Protein AF-X1KWV2-F1 (afdb_monomer_lite)

Organism: NCBI:txid412755

Secondary structure (DSSP, 8-state):
--S-SS-----SSTT--SS-HHHHHHHHHHHTT--HHHHHHHHHHHHS-GGG-B-HHHHHTSSS--B-SSTT-GGG-HHHHHHHHHHHHHHHHHHHHHHHHHHHTTT-

Foldseek 3Di:
DQLPLDPDDDDPPVPPLVPDPVNVVVVVCVVVVPPPVNVVSLVVLLPDDQLSNWDPCCSVPVDVTDTDPPSNPLVPDPVNVVVVVVVVVVVVVVVVVVVVVVVVVVVD

Sequence (108 aa):
MKMGLVDYRLCTQNYDCLTCEFDQMMQEKMAAGKTPELNQALERFKELPGSQRLCRYAFKGDVSYRVCTRLFQCATCEFAQMMEDAVQQKLANRLGSIRVLGLVNKLT

pLDDT: mean 85.63, std 11.64, range [46.47, 96.88]

Structure (mmCIF, N/CA/C/O backbone):
data_AF-X1KWV2-F1
#
_entry.id   AF-X1KWV2-F1
#
loop_
_atom_site.group_PDB
_atom_site.id
_atom_site.type_symbol
_atom_site.label_atom_id
_atom_site.label_alt_id
_atom_site.label_comp_id
_atom_site.label_asym_id
_atom_site.label_entity_id
_atom_site.label_seq_id
_atom_site.pdbx_PDB_ins_code
_atom_site.Cartn_x
_atom_site.Cartn_y
_atom_site.Cartn_z
_atom_site.occupancy
_atom_site.B_iso_or_equiv
_atom_site.auth_seq_id
_atom_site.auth_comp_id
_atom_site.auth_asym_id
_atom_site.auth_atom_id
_atom_site.pdbx_PDB_model_num
ATOM 1 N N . MET A 1 1 ? -11.693 0.923 -2.215 1.00 46.47 1 MET A N 1
ATOM 2 C CA . MET A 1 1 ? -11.285 1.526 -0.927 1.00 46.47 1 MET A CA 1
ATOM 3 C C . MET A 1 1 ? -11.436 0.480 0.179 1.00 46.47 1 MET A C 1
ATOM 5 O O . MET A 1 1 ? -12.519 0.355 0.721 1.00 46.47 1 MET A O 1
ATOM 9 N N . LYS A 1 2 ? -10.424 -0.355 0.461 1.00 54.66 2 LYS A N 1
ATOM 10 C CA . LYS A 1 2 ? -10.572 -1.445 1.454 1.00 54.66 2 LYS A CA 1
ATOM 11 C C . LYS A 1 2 ? -10.105 -1.056 2.868 1.00 54.66 2 LYS A C 1
ATOM 13 O O . LYS A 1 2 ? -10.471 -1.721 3.825 1.00 54.66 2 LYS A O 1
ATOM 18 N N . MET A 1 3 ? -9.314 0.015 3.008 1.00 59.44 3 MET A N 1
ATOM 19 C CA . MET A 1 3 ? -8.649 0.397 4.269 1.00 59.44 3 MET A CA 1
ATOM 20 C C . MET A 1 3 ? -9.498 1.270 5.204 1.00 59.44 3 MET A C 1
ATOM 22 O O . MET A 1 3 ? -9.041 1.575 6.296 1.00 59.44 3 MET A O 1
ATOM 26 N N . GLY A 1 4 ? -10.699 1.691 4.783 1.00 63.69 4 GLY A N 1
ATOM 27 C CA . GLY A 1 4 ? -11.605 2.501 5.612 1.00 63.69 4 GLY A CA 1
ATOM 28 C C . GLY A 1 4 ? -11.072 3.887 6.000 1.00 63.69 4 GLY A C 1
ATOM 29 O O . GLY A 1 4 ? -11.588 4.491 6.927 1.00 63.69 4 GLY A O 1
ATOM 30 N N . LEU A 1 5 ? -10.033 4.380 5.316 1.00 73.62 5 LEU A N 1
ATOM 31 C CA . LEU A 1 5 ? -9.423 5.697 5.565 1.00 73.62 5 LEU A CA 1
ATOM 32 C C . LEU A 1 5 ? -10.318 6.866 5.145 1.00 73.62 5 LEU A C 1
ATOM 34 O O . LEU A 1 5 ? -10.186 7.969 5.661 1.00 73.62 5 LEU A O 1
ATOM 38 N N . VAL A 1 6 ? -11.178 6.630 4.159 1.00 78.62 6 VAL A N 1
ATOM 39 C CA . VAL A 1 6 ? -12.091 7.614 3.588 1.00 78.62 6 VAL A CA 1
ATOM 40 C C . VAL A 1 6 ? -13.420 6.908 3.368 1.00 78.62 6 VAL A C 1
ATOM 42 O O . VAL A 1 6 ? -13.439 5.798 2.822 1.00 78.62 6 VAL A O 1
ATOM 45 N N . ASP A 1 7 ? -14.509 7.555 3.771 1.00 80.88 7 ASP A N 1
ATOM 46 C CA . ASP A 1 7 ? -15.860 7.087 3.482 1.00 80.88 7 ASP A CA 1
ATOM 47 C C . ASP A 1 7 ? -16.135 7.047 1.974 1.00 80.88 7 ASP A C 1
ATOM 49 O O . ASP A 1 7 ? -15.489 7.721 1.165 1.00 80.88 7 ASP A O 1
ATOM 53 N N . TYR A 1 8 ? -17.111 6.234 1.574 1.00 82.25 8 TYR A N 1
ATOM 54 C CA . TYR A 1 8 ? -17.513 6.158 0.1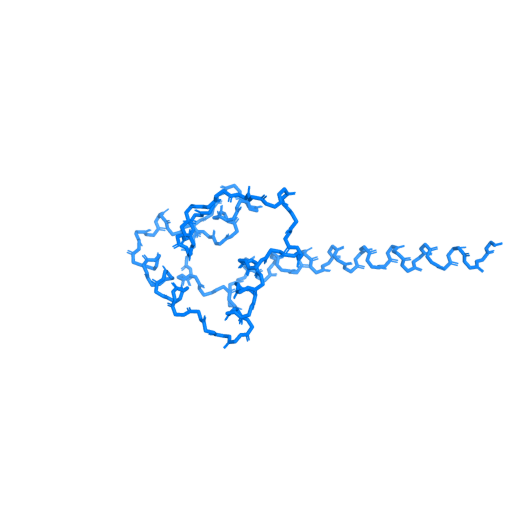76 1.00 82.25 8 TYR A CA 1
ATOM 55 C C . TYR A 1 8 ? -17.954 7.536 -0.338 1.00 82.25 8 TYR A C 1
ATOM 57 O O . TYR A 1 8 ? -18.845 8.172 0.222 1.00 82.25 8 TYR A O 1
ATOM 65 N N . ARG A 1 9 ? -17.338 7.980 -1.437 1.00 85.12 9 ARG A N 1
ATOM 66 C CA . ARG A 1 9 ? -17.611 9.261 -2.092 1.00 85.12 9 ARG A CA 1
ATOM 67 C C . ARG A 1 9 ? -17.725 9.047 -3.596 1.00 85.12 9 ARG A C 1
ATOM 69 O O . ARG A 1 9 ? -16.856 8.425 -4.203 1.00 85.12 9 ARG A O 1
ATOM 76 N N . LEU A 1 10 ? -18.773 9.608 -4.195 1.00 88.44 10 LEU A N 1
ATOM 77 C CA . LEU A 1 10 ? -18.915 9.691 -5.646 1.00 88.44 10 LEU A CA 1
ATOM 78 C C . LEU A 1 10 ? -18.068 10.846 -6.192 1.00 88.44 10 LEU A C 1
ATOM 80 O O . LEU A 1 10 ? -18.061 11.939 -5.624 1.00 88.44 10 LEU A O 1
ATOM 84 N N . CYS A 1 11 ? -17.358 10.605 -7.294 1.00 89.50 11 CYS A N 1
ATOM 85 C CA . CYS A 1 11 ? -16.633 11.660 -7.993 1.00 89.50 11 CYS A CA 1
ATOM 86 C C . CYS A 1 11 ? -17.627 12.571 -8.725 1.00 89.50 11 CYS A C 1
ATOM 88 O O . CYS A 1 11 ? -18.429 12.092 -9.523 1.00 89.50 11 CYS A O 1
ATOM 90 N N . THR A 1 12 ? -17.553 13.877 -8.470 1.00 89.94 12 THR A N 1
ATOM 91 C CA . THR A 1 12 ? -18.390 14.896 -9.127 1.00 89.94 12 THR A CA 1
ATOM 92 C C . THR A 1 12 ? -17.647 15.685 -10.206 1.00 89.94 12 THR A C 1
ATOM 94 O O . THR A 1 12 ? -18.280 16.403 -10.968 1.00 89.94 12 THR A O 1
ATOM 97 N N . GLN A 1 13 ? -16.323 15.527 -10.300 1.00 89.06 13 GLN A N 1
ATOM 98 C CA . GLN A 1 13 ? -15.436 16.290 -11.191 1.00 89.06 13 GLN A CA 1
ATOM 99 C C . GLN A 1 13 ? -14.908 15.450 -12.363 1.00 89.06 13 GLN A C 1
ATOM 101 O O . GLN A 1 13 ? -13.816 15.685 -12.861 1.00 89.06 13 GLN A O 1
ATOM 106 N N . ASN A 1 14 ? -15.646 14.414 -12.780 1.00 91.94 14 ASN A N 1
ATOM 107 C CA . ASN A 1 14 ? -15.268 13.537 -13.898 1.00 91.94 14 ASN A CA 1
ATOM 108 C C . ASN A 1 14 ? -13.809 13.025 -13.838 1.00 91.94 14 ASN A C 1
ATOM 110 O O . ASN A 1 14 ? -13.102 12.991 -14.840 1.00 91.94 14 ASN A O 1
ATOM 114 N N . TYR A 1 15 ? -13.357 12.633 -12.646 1.00 88.69 15 TYR A N 1
ATOM 115 C CA . TYR A 1 15 ? -11.992 12.166 -12.376 1.00 88.69 15 TYR A CA 1
ATOM 116 C C . TYR A 1 15 ? -10.874 13.198 -12.619 1.00 88.69 15 TYR A C 1
ATOM 118 O O . TYR A 1 15 ? -9.706 12.813 -12.678 1.00 88.69 15 TYR A O 1
ATOM 126 N N . ASP A 1 16 ? -11.185 14.496 -12.686 1.00 92.56 16 ASP A N 1
ATOM 127 C CA . ASP A 1 16 ? -10.173 15.549 -12.591 1.00 92.56 16 ASP A CA 1
ATOM 128 C C . ASP A 1 16 ? -9.661 15.656 -11.146 1.00 92.56 16 ASP A C 1
ATOM 130 O O . ASP A 1 16 ? -10.171 16.415 -10.323 1.00 92.56 16 ASP A O 1
ATOM 134 N N . CYS A 1 17 ? -8.660 14.840 -10.813 1.00 90.62 17 CYS A N 1
ATOM 135 C CA . CYS A 1 17 ? -8.030 14.868 -9.495 1.00 90.62 17 CYS A CA 1
ATOM 136 C C . CYS A 1 17 ? -7.119 16.089 -9.291 1.00 90.62 17 CYS A C 1
ATOM 138 O O . CYS A 1 17 ? -6.825 16.413 -8.147 1.00 90.62 17 CYS A O 1
ATOM 140 N N . LEU A 1 18 ? -6.683 16.777 -10.355 1.00 90.06 18 LEU A N 1
ATOM 141 C CA . LEU A 1 18 ? -5.737 17.896 -10.240 1.00 90.06 18 LEU A CA 1
ATOM 142 C C . LEU A 1 18 ? -6.395 19.120 -9.594 1.00 90.06 18 LEU A C 1
ATOM 144 O O . LEU A 1 18 ? -5.780 19.819 -8.789 1.00 90.06 18 LEU A O 1
ATOM 148 N N . THR A 1 19 ? -7.663 19.356 -9.926 1.00 91.31 19 THR A N 1
ATOM 149 C CA . THR A 1 19 ? -8.461 20.470 -9.393 1.00 91.31 19 THR A CA 1
ATOM 150 C C . THR A 1 19 ? -9.389 20.048 -8.248 1.00 91.31 19 THR A C 1
ATOM 152 O O . THR A 1 19 ? -10.104 20.873 -7.684 1.00 91.31 19 THR A O 1
ATOM 155 N N . CYS A 1 20 ? -9.377 18.768 -7.869 1.00 92.62 20 CYS A N 1
ATOM 156 C CA . CYS A 1 20 ? -10.244 18.226 -6.832 1.00 92.62 20 CYS A CA 1
ATOM 157 C C . CYS A 1 20 ? -9.794 18.670 -5.432 1.00 92.62 20 CYS A C 1
ATOM 159 O O . CYS A 1 20 ? -8.788 18.188 -4.913 1.00 92.62 20 CYS A O 1
ATOM 161 N N . GLU A 1 21 ? -10.597 19.503 -4.769 1.00 91.56 21 GLU A N 1
ATOM 162 C CA . GLU A 1 21 ? -10.342 19.972 -3.394 1.00 91.56 21 GLU A CA 1
ATOM 163 C C . GLU A 1 21 ? -10.138 18.820 -2.398 1.00 91.56 21 GLU A C 1
ATOM 165 O O . GLU A 1 21 ? -9.306 18.891 -1.495 1.00 91.56 21 GLU A O 1
ATOM 170 N N . PHE A 1 22 ? -10.885 17.724 -2.570 1.00 90.44 22 PHE A N 1
ATOM 171 C CA . PHE A 1 22 ? -10.740 16.548 -1.718 1.00 90.44 22 PHE A CA 1
ATOM 172 C C . PHE A 1 22 ? -9.368 15.885 -1.892 1.00 90.44 22 PHE A C 1
ATOM 174 O O . PHE A 1 22 ? -8.757 15.493 -0.898 1.00 90.44 22 PHE A O 1
ATOM 181 N N . ASP A 1 23 ? -8.886 15.765 -3.133 1.00 89.94 23 ASP A N 1
ATOM 182 C CA . ASP A 1 23 ? -7.565 15.197 -3.407 1.00 89.94 23 ASP A CA 1
ATOM 183 C C . ASP A 1 23 ? -6.465 16.097 -2.838 1.00 89.94 23 ASP A C 1
ATOM 185 O O . ASP A 1 23 ? -5.615 15.621 -2.089 1.00 89.94 23 ASP A O 1
ATOM 189 N N . GLN A 1 24 ? -6.558 17.409 -3.075 1.00 91.12 24 GLN A N 1
ATOM 190 C CA . GLN A 1 24 ? -5.619 18.405 -2.551 1.00 91.12 24 GLN A CA 1
ATOM 191 C C . GLN A 1 24 ? -5.525 18.348 -1.020 1.00 91.12 24 GLN A C 1
ATOM 193 O O . GLN A 1 24 ? -4.435 18.177 -0.473 1.00 91.12 24 GLN A O 1
ATOM 198 N N . MET A 1 25 ? -6.664 18.354 -0.318 1.00 89.38 25 MET A N 1
ATOM 199 C CA . MET A 1 25 ? -6.702 18.207 1.141 1.00 89.38 25 MET A CA 1
ATOM 200 C C . MET A 1 25 ? -6.052 16.890 1.603 1.00 89.38 25 MET A C 1
ATOM 202 O O . MET A 1 25 ? -5.354 16.852 2.620 1.00 89.38 25 MET A O 1
ATOM 206 N N . MET A 1 26 ? -6.292 15.781 0.897 1.00 86.94 26 MET A N 1
ATOM 207 C CA . MET A 1 26 ? -5.686 14.494 1.248 1.00 86.94 26 MET A CA 1
ATOM 208 C C . MET A 1 26 ? -4.168 14.505 1.049 1.00 86.94 26 MET A C 1
ATOM 210 O O . MET A 1 26 ? -3.447 13.989 1.906 1.00 86.94 26 MET A O 1
ATOM 214 N N . GLN A 1 27 ? -3.676 15.115 -0.029 1.00 87.31 27 GLN A N 1
ATOM 215 C CA . GLN A 1 27 ? -2.243 15.278 -0.267 1.00 87.31 27 GLN A CA 1
ATOM 216 C C . GLN A 1 27 ? -1.583 16.136 0.819 1.00 87.31 27 GLN A C 1
ATOM 218 O O . GLN A 1 27 ? -0.539 15.751 1.345 1.00 87.31 27 GLN A O 1
ATOM 223 N N . GLU A 1 28 ? -2.213 17.239 1.225 1.00 88.56 28 GLU A N 1
ATOM 224 C CA . GLU A 1 28 ? -1.717 18.101 2.305 1.00 88.56 28 GLU A CA 1
ATOM 225 C C . GLU A 1 28 ? -1.615 17.359 3.643 1.00 88.56 28 GLU A C 1
ATOM 227 O O . GLU A 1 28 ? -0.595 17.446 4.330 1.00 88.56 28 GLU A O 1
ATOM 232 N N . LYS A 1 29 ? -2.637 16.571 4.007 1.00 84.69 29 LYS A N 1
ATOM 233 C CA . LYS A 1 29 ? -2.615 15.746 5.230 1.00 84.69 29 LYS A CA 1
ATOM 234 C C . LYS A 1 29 ? -1.471 14.734 5.219 1.00 84.69 29 LYS A C 1
ATOM 236 O O . LYS A 1 29 ? -0.787 14.568 6.232 1.00 84.69 29 LYS A O 1
ATOM 241 N N . MET A 1 30 ? -1.248 14.088 4.073 1.00 82.25 30 MET A N 1
ATOM 242 C CA . MET A 1 30 ? -0.146 13.142 3.885 1.00 82.25 30 MET A CA 1
ATOM 243 C C . MET A 1 30 ? 1.214 13.840 3.997 1.00 82.25 30 MET A C 1
ATOM 245 O O . MET A 1 30 ? 2.081 13.365 4.729 1.00 82.25 30 MET A O 1
ATOM 249 N N . ALA A 1 31 ? 1.388 14.989 3.336 1.00 84.62 31 ALA A N 1
ATOM 250 C CA . ALA A 1 31 ? 2.625 15.769 3.367 1.00 84.62 31 ALA A CA 1
ATOM 251 C C . ALA A 1 31 ? 2.949 16.306 4.770 1.00 84.62 31 ALA A C 1
ATOM 253 O O . ALA A 1 31 ? 4.105 16.305 5.187 1.00 84.62 31 ALA A O 1
ATOM 254 N N . ALA A 1 32 ? 1.929 16.703 5.534 1.00 82.94 32 ALA A N 1
ATOM 255 C CA . ALA A 1 32 ? 2.080 17.153 6.915 1.00 82.94 32 ALA A CA 1
ATOM 256 C C . ALA A 1 32 ? 2.428 16.020 7.903 1.00 82.94 32 ALA A C 1
ATOM 258 O O . ALA A 1 32 ? 2.595 16.285 9.094 1.00 82.94 32 ALA A O 1
ATOM 259 N N . GLY A 1 33 ? 2.463 14.757 7.457 1.00 72.00 33 GLY A N 1
ATOM 260 C CA . GLY A 1 33 ? 2.666 13.587 8.319 1.00 72.00 33 GLY A C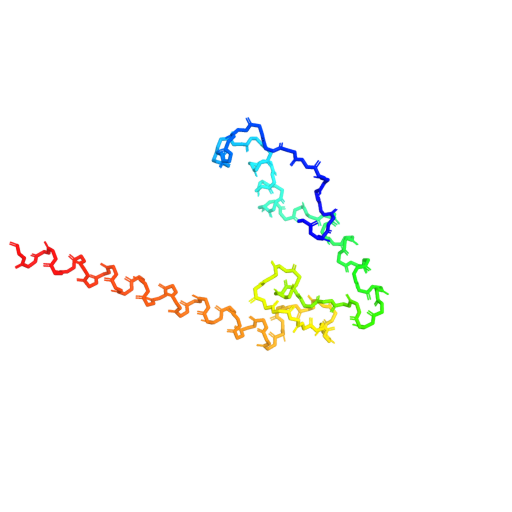A 1
ATOM 261 C C . GLY A 1 33 ? 1.526 13.347 9.317 1.00 72.00 33 GLY A C 1
ATOM 262 O O . GLY A 1 33 ? 1.617 12.466 10.173 1.00 72.00 33 GLY A O 1
ATOM 263 N N . LYS A 1 34 ? 0.431 14.111 9.219 1.00 64.44 34 LYS A N 1
ATOM 264 C CA . LYS A 1 34 ? -0.739 14.009 10.092 1.00 64.44 34 LYS A CA 1
ATOM 265 C C . LYS A 1 34 ? -1.667 12.940 9.538 1.00 64.44 34 LYS A C 1
ATOM 267 O O . LYS A 1 34 ? -2.610 13.231 8.811 1.00 64.44 34 LYS A O 1
ATOM 272 N N . THR A 1 35 ? -1.381 11.694 9.896 1.00 70.06 35 THR A N 1
ATOM 273 C CA . THR A 1 35 ? -2.218 10.541 9.533 1.00 70.06 35 THR A CA 1
ATOM 274 C C . THR A 1 35 ? -2.639 9.717 10.764 1.00 70.06 35 THR A C 1
ATOM 276 O O . THR A 1 35 ? -2.455 8.498 10.797 1.00 70.06 35 THR A O 1
ATOM 279 N N . PRO A 1 36 ? -3.199 10.341 11.822 1.00 75.31 36 PRO A N 1
ATOM 280 C CA . PRO A 1 36 ? -3.654 9.604 13.001 1.00 75.31 36 PRO A CA 1
ATOM 281 C C . PRO A 1 36 ? -4.707 8.541 12.653 1.00 75.31 36 PRO A C 1
ATOM 283 O O . PRO A 1 36 ? -4.685 7.453 13.226 1.00 75.31 36 PRO A O 1
ATOM 286 N N . GLU A 1 37 ? -5.563 8.799 11.664 1.00 78.44 37 GLU A N 1
ATOM 287 C CA . GLU A 1 37 ? -6.557 7.847 11.164 1.00 78.44 37 GLU A CA 1
ATOM 288 C C . GLU A 1 37 ? -5.896 6.623 10.513 1.00 78.44 37 GLU A C 1
ATOM 290 O O . GLU A 1 37 ? -6.379 5.503 10.671 1.00 78.44 37 GLU A O 1
ATOM 295 N N . LEU A 1 38 ? -4.757 6.810 9.834 1.00 78.19 38 LEU A N 1
ATOM 296 C CA . LEU A 1 38 ? -3.980 5.714 9.250 1.00 78.19 38 LEU A CA 1
ATOM 297 C C . LEU A 1 38 ? -3.366 4.835 10.330 1.00 78.19 38 LEU A C 1
ATOM 299 O O . LEU A 1 38 ? -3.453 3.613 10.235 1.00 78.19 38 LEU A O 1
ATOM 303 N N . ASN A 1 39 ? -2.787 5.442 11.364 1.00 81.56 39 ASN A N 1
ATOM 304 C CA . ASN A 1 39 ? -2.223 4.694 12.483 1.00 81.56 39 ASN A CA 1
ATOM 305 C C . ASN A 1 39 ? -3.309 3.893 13.209 1.00 81.56 39 ASN A C 1
ATOM 307 O O . ASN A 1 39 ? -3.139 2.698 13.435 1.00 81.56 39 ASN A O 1
ATOM 311 N N . GLN A 1 40 ? -4.461 4.507 13.494 1.00 85.38 40 GLN A N 1
ATOM 312 C CA . GLN A 1 40 ? -5.592 3.808 14.109 1.00 85.38 40 GLN A CA 1
ATOM 313 C C . GLN A 1 40 ? -6.122 2.670 13.231 1.00 85.38 40 GLN A C 1
ATOM 315 O O . GLN A 1 40 ? -6.399 1.581 13.733 1.00 85.38 40 GLN A O 1
ATOM 320 N N . ALA A 1 41 ? -6.249 2.891 11.920 1.00 84.00 41 ALA A N 1
ATOM 321 C CA . ALA A 1 41 ? -6.650 1.841 10.992 1.00 84.00 41 ALA A CA 1
ATOM 322 C C . ALA A 1 41 ? -5.637 0.685 10.995 1.00 84.00 41 ALA A C 1
ATOM 324 O O . ALA A 1 41 ? -6.036 -0.476 11.068 1.00 84.00 41 ALA A O 1
ATOM 325 N N . LEU A 1 42 ? -4.335 0.986 10.969 1.00 86.00 42 LEU A N 1
ATOM 326 C CA . LEU A 1 42 ? -3.272 -0.018 11.019 1.00 86.00 42 LEU A CA 1
ATOM 327 C C . LEU A 1 42 ? -3.321 -0.857 12.298 1.00 86.00 42 LEU A C 1
ATOM 329 O O . LEU A 1 42 ? -3.166 -2.074 12.203 1.00 86.00 42 LEU A O 1
ATOM 333 N N . GLU A 1 43 ? -3.572 -0.256 13.463 1.00 89.69 43 GLU A N 1
ATOM 334 C CA . GLU A 1 43 ? -3.728 -1.016 14.711 1.00 89.69 43 GLU A CA 1
ATOM 335 C C . GLU A 1 43 ? -4.916 -1.984 14.641 1.00 89.69 43 GLU A C 1
ATOM 337 O O . GLU A 1 43 ? -4.743 -3.177 14.890 1.00 89.69 43 GLU A O 1
ATOM 342 N N . ARG A 1 44 ? -6.080 -1.538 14.149 1.00 88.38 44 ARG A N 1
ATOM 343 C CA . ARG A 1 44 ? -7.240 -2.427 13.929 1.00 88.38 44 ARG A CA 1
ATOM 344 C C . ARG A 1 44 ? -6.907 -3.592 12.990 1.00 88.38 44 ARG A C 1
ATOM 346 O O . ARG A 1 44 ? -7.342 -4.719 13.207 1.00 88.38 44 ARG A O 1
ATOM 353 N N . PHE A 1 45 ? -6.107 -3.354 11.949 1.00 87.19 45 PHE A N 1
ATOM 354 C CA . PHE A 1 45 ? -5.664 -4.422 11.046 1.00 87.19 45 PHE A CA 1
ATOM 355 C C . PHE A 1 45 ? -4.691 -5.403 11.712 1.00 87.19 45 PHE A C 1
ATOM 357 O O . PHE A 1 45 ? -4.701 -6.590 11.375 1.00 87.19 45 PHE A O 1
ATOM 364 N N . LYS A 1 46 ? -3.846 -4.943 12.642 1.00 90.81 46 LYS A N 1
ATOM 365 C CA . LYS A 1 46 ? -2.948 -5.819 13.410 1.00 90.81 46 LYS A CA 1
ATOM 366 C C . LYS A 1 46 ? -3.723 -6.732 14.360 1.00 90.81 46 LYS A C 1
ATOM 368 O O . LYS A 1 46 ? -3.288 -7.861 14.576 1.00 90.81 46 LYS A O 1
ATOM 373 N N . GLU A 1 47 ? -4.872 -6.297 14.865 1.00 92.12 47 GLU A N 1
ATOM 374 C CA . GLU A 1 47 ? -5.738 -7.093 15.747 1.00 92.12 47 GLU A CA 1
ATOM 375 C C . GLU A 1 47 ? -6.466 -8.236 15.023 1.00 92.12 47 GLU A C 1
ATOM 377 O O . GLU A 1 47 ? -6.820 -9.233 15.652 1.00 92.12 47 GLU A O 1
ATOM 382 N N . LEU A 1 48 ? -6.639 -8.154 13.698 1.00 90.50 48 LEU A N 1
ATOM 383 C CA . LEU A 1 48 ? -7.302 -9.208 12.924 1.00 90.50 48 LEU A CA 1
ATOM 384 C C . LEU A 1 48 ? -6.602 -10.570 13.073 1.00 90.50 48 LEU A C 1
ATOM 386 O O . LEU A 1 48 ? -5.380 -10.615 13.243 1.00 90.50 48 LEU A O 1
ATOM 390 N N . PRO A 1 49 ? -7.321 -11.699 12.922 1.00 92.19 49 PRO A N 1
ATOM 391 C CA . PRO A 1 49 ? -6.708 -13.020 12.843 1.00 92.19 49 PRO A CA 1
ATOM 392 C C . PRO A 1 49 ? -5.660 -13.089 11.730 1.00 92.19 49 PRO A C 1
ATOM 394 O O . PRO A 1 49 ? -5.835 -12.491 10.669 1.00 92.19 49 PRO A O 1
ATOM 397 N N . GLY A 1 50 ? -4.593 -13.866 11.937 1.00 88.62 50 GLY A N 1
ATOM 398 C CA . GLY A 1 50 ? -3.472 -13.948 10.993 1.00 88.62 50 GLY A CA 1
ATOM 399 C C . GLY A 1 50 ? -3.901 -14.210 9.545 1.00 88.62 50 GLY A C 1
ATOM 400 O O . GLY A 1 50 ? -3.424 -13.528 8.648 1.00 88.62 50 GLY A O 1
ATOM 401 N N . SER A 1 51 ? -4.869 -15.103 9.317 1.00 90.25 51 SER A N 1
ATOM 402 C CA . SER A 1 51 ? -5.410 -15.419 7.984 1.00 90.25 51 SER A CA 1
ATOM 403 C C . SER A 1 51 ? -6.086 -14.240 7.273 1.00 90.25 51 SER A C 1
ATOM 405 O O . SER A 1 51 ? -6.152 -14.224 6.048 1.00 90.25 51 SER A O 1
ATOM 407 N N . GLN A 1 52 ? -6.565 -13.245 8.020 1.00 90.75 52 GLN A N 1
ATOM 408 C CA . GLN A 1 52 ? -7.261 -12.069 7.493 1.00 90.75 52 GLN A CA 1
ATOM 409 C C . GLN A 1 52 ? -6.331 -10.865 7.298 1.00 90.75 52 GLN A C 1
ATOM 411 O O . GLN A 1 52 ? -6.713 -9.884 6.658 1.00 90.75 52 GLN A O 1
ATOM 416 N N . ARG A 1 53 ? -5.093 -10.927 7.805 1.00 93.19 53 ARG A N 1
ATOM 417 C CA . ARG A 1 53 ? -4.091 -9.865 7.641 1.00 93.19 53 ARG A CA 1
ATOM 418 C C . ARG A 1 53 ? -3.512 -9.901 6.233 1.00 93.19 53 ARG A C 1
ATOM 420 O O . ARG A 1 53 ? -2.383 -10.334 6.035 1.00 93.19 53 ARG A O 1
ATOM 427 N N . LEU A 1 54 ? -4.268 -9.477 5.228 1.00 93.19 54 LEU A N 1
ATOM 428 C CA . LEU A 1 54 ? -3.773 -9.442 3.851 1.00 93.19 54 LEU A CA 1
ATOM 429 C C . LEU A 1 54 ? -2.579 -8.485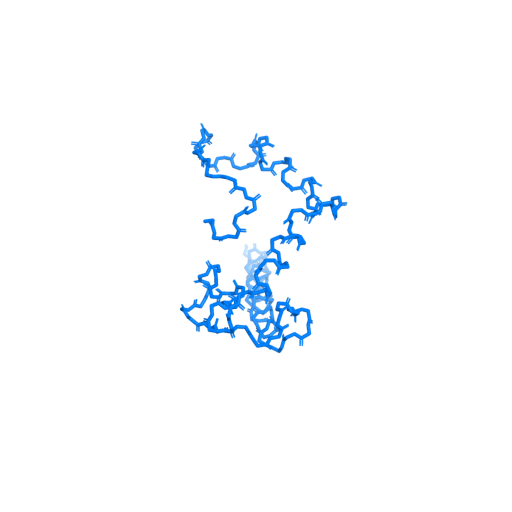 3.712 1.00 93.19 54 LEU A C 1
ATOM 431 O O . LEU A 1 54 ? -2.541 -7.402 4.290 1.00 93.19 54 LEU A O 1
ATOM 435 N N . CYS A 1 55 ? -1.591 -8.882 2.913 1.00 94.31 55 CYS A N 1
ATOM 436 C CA . CYS A 1 55 ? -0.456 -8.043 2.539 1.00 94.31 55 CYS A CA 1
ATOM 437 C C . CYS A 1 55 ? -0.939 -6.761 1.841 1.00 94.31 55 CYS A C 1
ATOM 439 O O . CYS A 1 55 ? -1.878 -6.825 1.050 1.00 94.31 55 CYS A O 1
ATOM 441 N N . ARG A 1 56 ? -0.256 -5.619 2.040 1.00 92.00 56 ARG A N 1
ATOM 442 C CA . ARG A 1 56 ? -0.624 -4.337 1.398 1.00 92.00 56 ARG A CA 1
ATOM 443 C C . ARG A 1 56 ? -0.788 -4.445 -0.124 1.00 92.00 56 ARG A C 1
ATOM 445 O O . ARG A 1 56 ? -1.701 -3.852 -0.685 1.00 92.00 56 ARG A O 1
ATOM 452 N N . TYR A 1 57 ? 0.048 -5.253 -0.779 1.00 94.25 57 TYR A N 1
ATOM 453 C CA . TYR A 1 57 ? -0.013 -5.471 -2.226 1.00 94.25 57 TYR A CA 1
ATOM 454 C C . TYR A 1 57 ? -1.213 -6.329 -2.633 1.00 94.25 57 TYR A C 1
ATOM 456 O O . TYR A 1 57 ? -1.848 -6.044 -3.641 1.00 94.25 57 TYR A O 1
ATOM 464 N N . ALA A 1 58 ? -1.578 -7.335 -1.832 1.00 93.75 58 ALA A N 1
ATOM 465 C CA . ALA A 1 58 ? -2.789 -8.126 -2.068 1.00 93.75 58 ALA A CA 1
ATOM 466 C C . ALA A 1 58 ? -4.049 -7.289 -1.821 1.00 93.75 58 ALA A C 1
ATOM 468 O O . ALA A 1 58 ? -5.035 -7.354 -2.547 1.00 93.75 58 ALA A O 1
ATOM 469 N N . PHE A 1 59 ? -3.990 -6.443 -0.800 1.00 88.19 59 PHE A N 1
ATOM 470 C CA . PHE A 1 59 ? -5.074 -5.559 -0.423 1.00 88.19 59 PHE A CA 1
ATOM 471 C C . PHE A 1 59 ? -5.360 -4.490 -1.483 1.00 88.19 59 PHE A C 1
ATOM 473 O O . PHE A 1 59 ? -6.523 -4.232 -1.799 1.00 88.19 59 PHE A O 1
ATOM 480 N N . LYS A 1 60 ? -4.298 -3.915 -2.061 1.00 88.56 60 LYS A N 1
ATOM 481 C CA . LYS A 1 60 ? -4.367 -2.995 -3.202 1.00 88.56 60 LYS A CA 1
ATOM 482 C C . LYS A 1 60 ? -4.789 -3.694 -4.502 1.00 88.56 60 LYS A C 1
ATOM 484 O O . LYS A 1 60 ? -5.402 -3.053 -5.347 1.00 88.56 60 LYS A O 1
ATOM 489 N N . GLY A 1 61 ? -4.519 -4.994 -4.627 1.00 90.94 61 GLY A N 1
ATOM 490 C CA . GLY A 1 61 ? -4.805 -5.791 -5.823 1.00 90.94 61 GLY A CA 1
ATOM 491 C C . GLY A 1 61 ? -3.623 -5.918 -6.788 1.00 90.94 61 GLY A C 1
ATOM 492 O O . GLY A 1 61 ? -3.797 -6.416 -7.893 1.00 90.94 61 GLY A O 1
ATOM 493 N N . ASP A 1 62 ? -2.421 -5.507 -6.374 1.00 93.00 62 ASP A N 1
ATOM 494 C CA . ASP A 1 62 ? -1.187 -5.690 -7.150 1.00 93.00 62 ASP A CA 1
ATOM 495 C C . ASP A 1 62 ? -0.773 -7.177 -7.219 1.00 93.00 62 ASP A C 1
ATOM 497 O O . ASP A 1 62 ? -0.051 -7.586 -8.126 1.00 93.00 62 ASP A O 1
ATOM 501 N N . VAL A 1 63 ? -1.227 -7.995 -6.261 1.00 94.69 63 VAL A N 1
ATOM 502 C CA . VAL A 1 63 ? -1.111 -9.462 -6.282 1.00 94.69 63 VAL A CA 1
ATOM 503 C C . VAL A 1 63 ? -2.443 -10.101 -5.897 1.00 94.69 63 VAL A C 1
ATOM 505 O O . VAL A 1 63 ? -3.239 -9.494 -5.183 1.00 94.69 63 VAL A O 1
ATOM 508 N N . SER A 1 64 ? -2.683 -11.336 -6.341 1.00 94.19 64 SER A N 1
ATOM 509 C CA . SER A 1 64 ? -3.963 -12.026 -6.132 1.00 94.19 64 SER A CA 1
ATOM 510 C C . SER A 1 64 ? -4.255 -12.310 -4.657 1.00 94.19 64 SER A C 1
ATOM 512 O O . SER A 1 64 ? -5.334 -11.995 -4.161 1.00 94.19 64 SER A O 1
ATOM 514 N N . TYR A 1 65 ? -3.295 -12.900 -3.944 1.00 94.50 65 TYR A N 1
ATOM 515 C CA . TYR A 1 65 ? -3.449 -13.261 -2.541 1.00 94.50 65 TYR A CA 1
ATOM 516 C C . TYR A 1 65 ? -2.093 -13.402 -1.853 1.00 94.50 65 TYR A C 1
ATOM 518 O O . TYR A 1 65 ? -1.179 -14.041 -2.370 1.00 94.50 65 TYR A O 1
ATOM 526 N N . ARG A 1 66 ? -1.968 -12.818 -0.659 1.00 95.25 66 ARG A N 1
ATOM 527 C CA . ARG A 1 66 ? -0.832 -13.025 0.245 1.00 95.25 66 ARG A CA 1
ATOM 528 C C . ARG A 1 66 ? -1.214 -12.559 1.641 1.00 95.25 66 ARG A C 1
ATOM 530 O O . ARG A 1 66 ? -1.713 -11.446 1.793 1.00 95.25 66 ARG A O 1
ATOM 537 N N . VAL A 1 67 ? -0.913 -13.363 2.652 1.00 95.69 67 VAL A N 1
ATOM 538 C CA . VAL A 1 67 ? -1.055 -12.982 4.063 1.00 95.69 67 VAL A CA 1
ATOM 539 C C . VAL A 1 67 ? 0.223 -12.290 4.551 1.00 95.69 67 VAL A C 1
ATOM 541 O O . VAL A 1 67 ? 1.337 -12.650 4.169 1.00 95.69 67 VAL A O 1
ATOM 544 N N . CYS A 1 68 ? 0.066 -11.259 5.373 1.00 95.06 68 CYS A N 1
ATOM 545 C CA . CYS A 1 68 ? 1.134 -10.529 6.031 1.00 95.06 68 CYS A CA 1
ATOM 546 C C . CYS A 1 68 ? 1.567 -11.258 7.307 1.00 95.06 68 CYS A C 1
ATOM 548 O O . CYS A 1 68 ? 0.792 -11.411 8.248 1.00 95.06 68 CYS A O 1
ATOM 550 N N . THR A 1 69 ? 2.840 -11.639 7.367 1.00 93.62 69 THR A N 1
ATOM 551 C CA . THR A 1 69 ? 3.459 -12.282 8.538 1.00 93.62 69 THR A CA 1
ATOM 552 C C . THR A 1 69 ? 4.218 -11.302 9.437 1.00 93.62 69 THR A C 1
ATOM 554 O O . THR A 1 69 ? 4.626 -11.662 10.533 1.00 93.62 69 THR A O 1
ATOM 557 N N . ARG A 1 70 ? 4.400 -10.052 8.990 1.00 93.56 70 ARG A N 1
ATOM 558 C CA . ARG A 1 70 ? 5.256 -9.030 9.625 1.00 93.56 70 ARG A CA 1
ATOM 559 C C . ARG A 1 70 ? 4.463 -7.896 10.294 1.00 93.56 70 ARG A C 1
ATOM 561 O O . ARG A 1 70 ? 5.004 -6.814 10.475 1.00 93.56 70 ARG A O 1
ATOM 568 N N . LEU A 1 71 ? 3.174 -8.086 10.599 1.00 93.00 71 LEU A N 1
ATOM 569 C CA . LEU A 1 71 ? 2.317 -7.060 11.234 1.00 93.00 71 LEU A CA 1
ATOM 570 C C . LEU A 1 71 ? 2.401 -5.675 10.558 1.00 93.00 71 LEU A C 1
ATOM 572 O O . LEU A 1 71 ? 2.520 -4.646 11.218 1.00 93.00 71 LEU A O 1
ATOM 576 N N . PHE A 1 72 ? 2.369 -5.662 9.224 1.00 92.12 72 PHE A N 1
ATOM 577 C CA . PHE A 1 72 ? 2.474 -4.455 8.397 1.00 92.12 72 PHE A CA 1
ATOM 578 C C . PHE A 1 72 ? 3.780 -3.649 8.553 1.00 92.12 72 PHE A C 1
ATOM 580 O O . PHE A 1 72 ? 3.850 -2.524 8.058 1.00 92.12 72 PHE A O 1
ATOM 587 N N . GLN A 1 73 ? 4.846 -4.224 9.127 1.00 93.25 73 GLN A N 1
ATOM 588 C CA . GLN A 1 73 ? 6.203 -3.653 9.128 1.00 93.25 73 GLN A CA 1
ATOM 589 C C . GLN A 1 73 ? 6.829 -3.747 7.727 1.00 93.25 73 GLN A C 1
ATOM 591 O O . GLN A 1 73 ? 7.726 -4.542 7.459 1.00 93.25 73 GLN A O 1
ATOM 596 N N . CYS A 1 74 ? 6.292 -2.975 6.783 1.00 93.06 74 CYS A N 1
ATOM 597 C CA . CYS A 1 74 ? 6.650 -3.100 5.373 1.00 93.06 74 CYS A CA 1
ATOM 598 C C . CYS A 1 74 ? 8.060 -2.579 5.072 1.00 93.06 74 CYS A C 1
ATOM 600 O O . CYS A 1 74 ? 8.681 -3.083 4.147 1.00 93.06 74 CYS A O 1
ATOM 602 N N . ALA A 1 75 ? 8.571 -1.628 5.861 1.00 91.38 75 ALA A N 1
ATOM 603 C CA . ALA A 1 75 ? 9.899 -1.037 5.672 1.00 91.38 75 ALA A CA 1
ATOM 604 C C . ALA A 1 75 ? 11.048 -2.054 5.801 1.00 91.38 75 ALA A C 1
ATOM 606 O O . ALA A 1 75 ? 12.106 -1.864 5.217 1.00 91.38 75 ALA A O 1
ATOM 607 N N . THR A 1 76 ? 10.839 -3.138 6.552 1.00 94.50 76 THR A N 1
ATOM 608 C CA . THR A 1 76 ? 11.823 -4.212 6.764 1.00 94.50 76 THR A CA 1
ATOM 609 C C . THR A 1 76 ? 11.378 -5.538 6.143 1.00 94.50 76 THR A C 1
ATOM 611 O O . THR A 1 76 ? 11.945 -6.588 6.430 1.00 94.50 76 THR A O 1
ATOM 614 N N . CYS A 1 77 ? 10.334 -5.520 5.308 1.00 96.62 77 CYS A N 1
ATOM 615 C CA . CYS A 1 77 ? 9.790 -6.721 4.689 1.00 96.62 77 CYS A CA 1
ATOM 616 C C . CYS A 1 77 ? 10.459 -6.986 3.337 1.00 96.62 77 CYS A C 1
ATOM 618 O O . CYS A 1 77 ? 10.378 -6.176 2.419 1.00 96.62 77 CYS A O 1
ATOM 620 N N . GLU A 1 78 ? 11.016 -8.180 3.168 1.00 96.88 78 GLU A N 1
ATOM 621 C CA . GLU A 1 78 ? 11.763 -8.586 1.973 1.00 96.88 78 GLU A CA 1
ATOM 622 C C . GLU A 1 78 ? 10.873 -8.594 0.724 1.00 96.88 78 GLU A C 1
ATOM 624 O O . GLU A 1 78 ? 11.277 -8.199 -0.366 1.00 96.88 78 GLU A O 1
ATOM 629 N N . PHE A 1 79 ? 9.610 -8.996 0.889 1.00 96.75 79 PHE A N 1
ATOM 630 C CA . PHE A 1 79 ? 8.639 -8.949 -0.199 1.00 96.75 79 PHE A CA 1
ATOM 631 C C . PHE A 1 79 ? 8.301 -7.513 -0.609 1.00 96.75 79 PHE A C 1
ATOM 633 O O . PHE A 1 79 ? 8.077 -7.250 -1.786 1.00 96.75 79 PHE A O 1
ATOM 640 N N . ALA A 1 80 ? 8.251 -6.588 0.352 1.00 96.19 80 ALA A N 1
ATOM 641 C CA . ALA A 1 80 ? 8.013 -5.184 0.055 1.00 96.19 80 ALA A CA 1
ATOM 642 C C . ALA A 1 80 ? 9.191 -4.571 -0.704 1.00 96.19 80 ALA A C 1
ATOM 644 O O . ALA A 1 80 ? 8.961 -3.955 -1.742 1.00 96.19 80 ALA A O 1
ATOM 645 N N . GLN A 1 81 ? 10.417 -4.837 -0.251 1.00 96.44 81 GLN A N 1
ATOM 646 C CA . GLN A 1 81 ? 11.636 -4.415 -0.934 1.00 96.44 81 GLN A CA 1
ATOM 647 C C . GLN A 1 81 ? 11.677 -4.928 -2.380 1.00 96.44 81 GLN A C 1
ATOM 649 O O . GLN A 1 81 ? 11.796 -4.139 -3.309 1.00 96.44 81 GLN A O 1
ATOM 654 N N . MET A 1 82 ? 11.441 -6.226 -2.596 1.00 96.75 82 MET A N 1
ATOM 655 C CA . MET A 1 82 ? 11.414 -6.814 -3.942 1.00 96.75 82 MET A CA 1
ATOM 656 C C . MET A 1 82 ? 10.378 -6.144 -4.865 1.00 96.75 82 MET A C 1
ATOM 658 O O . MET A 1 82 ? 10.641 -5.910 -6.045 1.00 96.75 82 MET A O 1
ATOM 662 N N . MET A 1 83 ? 9.180 -5.848 -4.351 1.00 96.69 83 MET A N 1
ATOM 663 C CA . MET A 1 83 ? 8.132 -5.180 -5.130 1.00 96.69 83 MET A CA 1
ATOM 664 C C . MET A 1 83 ? 8.511 -3.735 -5.478 1.00 96.69 83 MET A C 1
ATOM 666 O O . MET A 1 83 ? 8.221 -3.280 -6.584 1.00 96.69 83 MET A O 1
ATOM 670 N N . GLU A 1 84 ? 9.144 -3.014 -4.552 1.00 95.19 84 GLU A N 1
ATOM 671 C CA . GLU A 1 84 ? 9.650 -1.656 -4.778 1.00 95.19 84 GLU A CA 1
ATOM 672 C C . GLU A 1 84 ? 10.782 -1.656 -5.812 1.00 95.19 84 GLU A C 1
ATOM 674 O O . GLU A 1 84 ? 10.703 -0.909 -6.788 1.00 95.19 84 GLU A O 1
ATOM 679 N N . ASP A 1 85 ? 11.752 -2.560 -5.682 1.00 96.44 85 ASP A N 1
ATOM 680 C CA . ASP A 1 85 ? 12.865 -2.719 -6.623 1.00 96.44 85 ASP A CA 1
ATOM 681 C C . ASP A 1 85 ? 12.366 -3.007 -8.045 1.00 96.44 85 ASP A C 1
ATOM 683 O O . ASP A 1 85 ? 12.817 -2.388 -9.012 1.00 96.44 85 ASP A O 1
ATOM 687 N N . ALA A 1 86 ? 11.366 -3.882 -8.192 1.00 95.69 86 ALA A N 1
ATOM 688 C CA . ALA A 1 86 ? 10.765 -4.183 -9.490 1.00 95.69 86 ALA A CA 1
ATOM 689 C C . ALA A 1 86 ? 10.098 -2.953 -10.133 1.00 95.69 86 ALA A C 1
ATOM 691 O O . ALA A 1 86 ? 10.125 -2.789 -11.357 1.00 95.69 86 ALA A O 1
ATOM 692 N N . VAL A 1 87 ? 9.486 -2.078 -9.329 1.00 94.62 87 VAL A N 1
ATOM 693 C CA . VAL A 1 87 ? 8.919 -0.813 -9.817 1.00 94.62 87 VAL A CA 1
ATOM 694 C C . VAL A 1 87 ? 10.037 0.149 -10.216 1.00 94.62 87 VAL A C 1
ATOM 696 O O . VAL A 1 87 ? 9.983 0.699 -11.317 1.00 94.62 87 VAL A O 1
ATOM 699 N N . GLN A 1 88 ? 11.067 0.305 -9.383 1.00 94.56 88 GLN A N 1
ATOM 700 C CA . GLN A 1 88 ? 12.209 1.177 -9.671 1.00 94.56 88 GLN A CA 1
ATOM 701 C C . GLN A 1 88 ? 12.938 0.754 -10.948 1.00 94.56 88 GLN A C 1
ATOM 703 O O . GLN A 1 88 ? 13.217 1.589 -11.807 1.00 94.56 88 GLN A O 1
ATOM 708 N N . GLN A 1 89 ? 13.156 -0.546 -11.146 1.00 95.38 89 GLN A N 1
ATOM 709 C CA . GLN A 1 89 ? 13.778 -1.068 -12.359 1.00 95.38 89 GLN A CA 1
ATOM 710 C C . GLN A 1 89 ? 12.933 -0.772 -13.607 1.00 95.38 89 GLN A C 1
ATOM 712 O O . GLN A 1 89 ? 13.459 -0.341 -14.634 1.00 95.38 89 GLN A O 1
ATOM 717 N N . LYS A 1 90 ? 11.606 -0.941 -13.528 1.00 94.00 90 LYS A N 1
ATOM 718 C CA . LYS A 1 90 ? 10.699 -0.582 -14.633 1.00 94.00 90 LYS A CA 1
ATOM 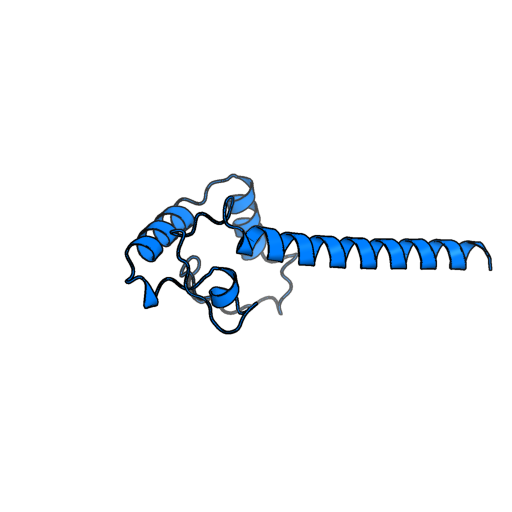719 C C . LYS A 1 90 ? 10.760 0.910 -14.956 1.00 94.00 90 LYS A C 1
ATOM 721 O O . LYS A 1 90 ? 10.756 1.268 -16.135 1.00 94.00 90 LYS A O 1
ATOM 726 N N . LEU A 1 91 ? 10.815 1.771 -13.940 1.00 93.25 91 LEU A N 1
ATOM 727 C CA . LEU A 1 91 ? 10.949 3.218 -14.117 1.00 93.25 91 LEU A CA 1
ATOM 728 C C . LEU A 1 91 ? 12.293 3.574 -14.761 1.00 93.25 91 LEU A C 1
ATOM 730 O O . LEU A 1 91 ? 12.307 4.296 -15.756 1.00 93.25 91 LEU A O 1
ATOM 734 N N . ALA A 1 92 ? 13.397 3.007 -14.275 1.00 92.56 92 ALA A N 1
ATOM 735 C CA . ALA A 1 92 ? 14.728 3.205 -14.842 1.00 92.56 92 ALA A CA 1
ATOM 736 C C . ALA A 1 92 ? 14.790 2.791 -16.322 1.00 92.56 92 ALA A C 1
ATOM 738 O O . ALA A 1 92 ? 15.287 3.549 -17.154 1.00 92.56 92 ALA A O 1
ATOM 739 N N . ASN A 1 93 ? 14.203 1.646 -16.679 1.00 92.12 93 ASN A N 1
ATOM 740 C CA . ASN A 1 93 ? 14.144 1.179 -18.067 1.00 92.12 93 ASN A CA 1
ATOM 741 C C . ASN A 1 93 ? 13.332 2.127 -18.967 1.00 92.12 93 ASN A C 1
ATOM 743 O O . ASN A 1 93 ? 13.735 2.415 -20.098 1.00 92.12 93 ASN A O 1
ATOM 747 N N . ARG A 1 94 ? 12.200 2.647 -18.471 1.00 90.25 94 ARG A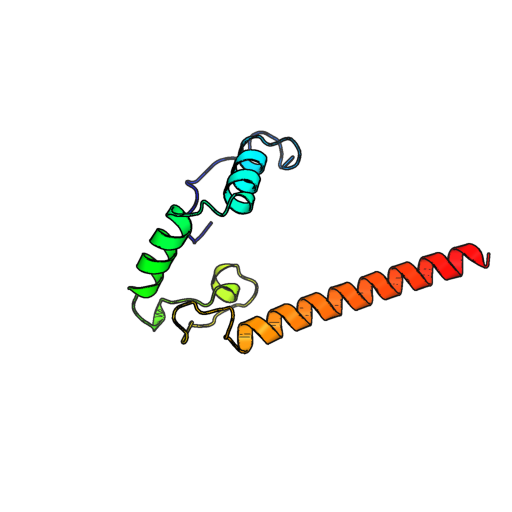 N 1
ATOM 748 C CA . ARG A 1 94 ? 11.387 3.633 -19.203 1.00 90.25 94 ARG A CA 1
ATOM 749 C C . ARG A 1 94 ? 12.136 4.949 -19.398 1.00 90.25 94 ARG A C 1
ATOM 751 O O . ARG A 1 94 ? 12.165 5.463 -20.512 1.00 90.25 94 ARG A O 1
ATOM 758 N N . LEU A 1 95 ? 12.780 5.463 -18.352 1.00 87.44 95 LEU A N 1
ATOM 759 C CA . LEU A 1 95 ? 13.591 6.682 -18.424 1.00 87.44 95 LEU A CA 1
ATOM 760 C C . LEU A 1 95 ? 14.781 6.514 -19.379 1.00 87.44 95 LEU A C 1
ATOM 762 O O . LEU A 1 95 ? 15.050 7.403 -20.186 1.00 87.44 95 LEU A O 1
ATOM 766 N N . GLY A 1 96 ? 15.446 5.356 -19.348 1.00 84.81 96 GLY A N 1
ATOM 767 C CA . GLY A 1 96 ? 16.490 5.001 -20.308 1.00 84.81 96 GLY A CA 1
ATOM 768 C C . GLY A 1 96 ? 15.976 5.009 -21.749 1.00 84.81 96 GLY A C 1
ATOM 769 O O . GLY A 1 96 ? 16.597 5.617 -22.616 1.00 84.81 96 GLY A O 1
ATOM 770 N N . SER A 1 97 ? 14.800 4.425 -21.993 1.00 77.69 97 SER A N 1
ATOM 771 C CA . SER A 1 97 ? 14.175 4.394 -23.325 1.00 77.69 97 SER A CA 1
ATOM 772 C C . SER A 1 97 ? 13.842 5.796 -23.849 1.00 77.69 97 SER A C 1
ATOM 774 O O . SER A 1 97 ? 14.116 6.102 -25.008 1.00 77.69 97 SER A O 1
ATOM 776 N N . ILE A 1 98 ? 13.319 6.681 -22.992 1.00 79.12 98 ILE A N 1
ATOM 777 C CA .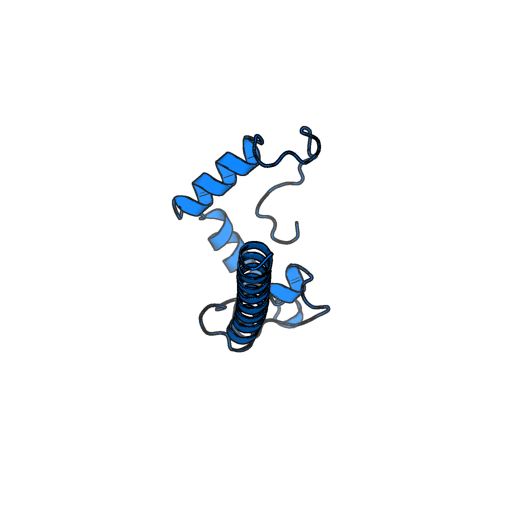 ILE A 1 98 ? 13.048 8.087 -23.342 1.00 79.12 98 ILE A CA 1
ATOM 778 C C . ILE A 1 98 ? 14.350 8.820 -23.684 1.00 79.12 98 ILE A C 1
ATOM 780 O O . ILE A 1 98 ? 14.409 9.559 -24.666 1.00 79.12 98 ILE A O 1
ATOM 784 N N . ARG A 1 99 ? 15.416 8.598 -22.905 1.00 77.12 99 ARG A N 1
ATOM 785 C CA . ARG A 1 99 ? 16.726 9.214 -23.154 1.00 77.12 99 ARG A CA 1
ATOM 786 C C . ARG A 1 99 ? 17.332 8.756 -24.484 1.00 77.12 99 ARG A C 1
ATOM 788 O O . ARG A 1 99 ? 17.911 9.580 -25.184 1.00 77.12 99 ARG A O 1
ATOM 795 N N . VAL A 1 100 ? 17.171 7.481 -24.848 1.00 71.50 100 VAL A N 1
ATOM 796 C CA . VAL A 1 100 ? 17.590 6.950 -26.157 1.00 71.50 100 VAL A CA 1
ATOM 797 C C . VAL A 1 100 ? 16.787 7.596 -27.289 1.00 71.50 100 VAL A C 1
ATOM 799 O O . VAL A 1 100 ? 17.387 8.102 -28.230 1.00 71.50 100 VAL A O 1
ATOM 802 N N . LEU A 1 101 ? 15.457 7.674 -27.176 1.00 67.25 101 LEU A N 1
ATOM 803 C CA . LEU A 1 101 ? 14.600 8.349 -28.165 1.00 67.25 101 LEU A CA 1
ATOM 804 C C . LEU A 1 101 ? 14.981 9.825 -28.358 1.00 67.25 101 LEU A C 1
ATOM 806 O O . LEU A 1 101 ? 15.086 10.293 -29.488 1.00 67.25 101 LEU A O 1
ATOM 810 N N . GLY A 1 102 ? 15.250 10.548 -27.268 1.00 64.19 102 GLY A N 1
ATOM 811 C CA . GLY A 1 102 ? 15.688 11.945 -27.325 1.00 64.19 102 GLY A CA 1
ATOM 812 C C . GLY A 1 102 ? 17.074 12.146 -27.952 1.00 64.19 102 GLY A C 1
ATOM 813 O O . GLY A 1 102 ? 17.342 13.214 -28.498 1.00 64.19 102 GLY A O 1
ATOM 814 N N . LEU A 1 103 ? 17.952 11.137 -27.897 1.00 65.44 103 LEU A N 1
ATOM 815 C CA . LEU A 1 103 ? 19.241 11.141 -28.598 1.00 65.44 103 LEU A CA 1
ATOM 816 C C . LEU A 1 103 ? 19.073 10.843 -30.091 1.00 65.44 103 LEU A C 1
ATOM 818 O O . LEU A 1 103 ? 19.680 11.530 -30.906 1.00 65.44 103 LEU A O 1
ATOM 822 N N . VAL A 1 104 ? 18.224 9.875 -30.452 1.00 60.81 104 VAL A N 1
ATOM 823 C CA . VAL A 1 104 ? 17.911 9.557 -31.856 1.00 60.81 104 VAL A CA 1
ATOM 824 C C . VAL A 1 104 ? 17.317 10.777 -32.565 1.00 60.81 104 VAL A C 1
ATOM 826 O O . VAL A 1 104 ? 17.779 11.131 -33.642 1.00 60.81 104 VAL A O 1
ATOM 829 N N . ASN A 1 105 ? 16.390 11.492 -31.921 1.00 58.75 105 ASN A N 1
ATOM 830 C CA . ASN A 1 105 ? 15.747 12.681 -32.493 1.00 58.75 105 ASN A CA 1
ATOM 831 C C . ASN A 1 105 ? 16.677 13.907 -32.634 1.00 58.75 105 ASN A C 1
ATOM 833 O O . ASN A 1 105 ? 16.281 14.900 -33.229 1.00 58.75 105 ASN A O 1
ATOM 837 N N . LYS A 1 106 ? 17.885 13.879 -32.046 1.00 59.47 106 LYS A N 1
ATOM 838 C CA . LYS A 1 106 ? 18.923 14.914 -32.227 1.00 59.47 106 LYS A CA 1
ATOM 839 C C . LYS A 1 106 ? 19.907 14.590 -33.358 1.00 59.47 106 LYS A C 1
ATOM 841 O O . LYS A 1 106 ? 20.707 15.452 -33.709 1.00 59.47 106 LYS A O 1
ATOM 846 N N . LEU A 1 107 ? 19.906 13.352 -33.853 1.00 54.19 107 LEU A N 1
ATOM 847 C CA . LEU A 1 107 ? 20.816 12.856 -34.893 1.00 54.19 107 LEU A CA 1
ATOM 848 C C . LEU A 1 107 ? 20.169 12.826 -36.292 1.00 54.19 107 LEU A C 1
ATOM 850 O O . LEU A 1 107 ? 20.864 12.534 -37.263 1.00 54.19 107 LEU A O 1
ATOM 854 N N . THR A 1 108 ? 18.873 13.127 -36.387 1.00 49.66 108 THR A N 1
ATOM 855 C CA . THR A 1 108 ? 18.096 13.356 -37.620 1.00 49.66 108 THR A CA 1
ATOM 856 C C . THR A 1 108 ? 17.766 14.828 -37.766 1.00 49.66 108 THR A C 1
ATOM 858 O O . THR A 1 108 ? 17.888 15.345 -38.895 1.00 49.66 108 THR A O 1
#

Radius of gyration: 18.96 Å; chains: 1; bounding box: 40×36×53 Å